Protein AF-C6XCK8-F1 (afdb_monomer_lite)

InterPro domains:
  IPR036328 C-type lysozyme inhibitor superfamily [SSF141488] (43-112)

pLDDT: mean 80.25, std 20.53, range [36.72, 98.62]

Foldseek 3Di:
DDDDDDDDDDDPDDPDDPPPPDDDPPDPPDDDPPPPPPDQPPQWFWKAFPPRAIWTWHQPPVNQWTWIGHPVDIDIFGDDPQWTHPPAKIWHDDPQDIKIPNHPVDIGPPIGRDDPDDD

Radius of gyration: 31.07 Å; chains: 1; bounding box: 94×63×39 Å

Secondary structure (DSSP, 8-state):
-------S--------------------S---------PPPTT-EEEE-GGG-EEEEEEEGGGTEEEEE-SS-EEEEEEETTEEE-SS-EEEEETTEEEEEEETTEEEEEEEPPPP---

Structure (mmCIF, N/CA/C/O backbone):
data_AF-C6XCK8-F1
#
_entry.id   AF-C6XCK8-F1
#
loop_
_atom_site.group_PDB
_atom_site.id
_atom_site.type_symbol
_atom_site.label_atom_id
_atom_site.label_alt_id
_atom_site.label_comp_id
_atom_site.label_asym_id
_atom_site.label_entity_id
_atom_site.label_seq_id
_atom_site.pdbx_PDB_ins_code
_atom_site.Cartn_x
_atom_site.Cartn_y
_atom_site.Cartn_z
_atom_site.occupancy
_atom_site.B_iso_or_equiv
_atom_site.auth_seq_id
_atom_site.auth_comp_id
_atom_site.auth_asym_id
_atom_site.auth_atom_id
_atom_site.pdbx_PDB_model_num
ATOM 1 N N . MET A 1 1 ? 80.994 -52.719 -26.017 1.00 36.72 1 MET A N 1
ATOM 2 C CA . MET A 1 1 ? 81.596 -52.684 -24.671 1.00 36.72 1 MET A CA 1
ATOM 3 C C . MET A 1 1 ? 81.328 -51.324 -24.068 1.00 36.72 1 MET A C 1
ATOM 5 O O . MET A 1 1 ? 81.532 -50.314 -24.723 1.00 36.72 1 MET A O 1
ATOM 9 N N . ASN A 1 2 ? 80.762 -51.398 -22.874 1.00 45.38 2 ASN A N 1
ATOM 10 C CA . ASN A 1 2 ? 80.322 -50.402 -21.908 1.00 45.38 2 ASN A CA 1
ATOM 11 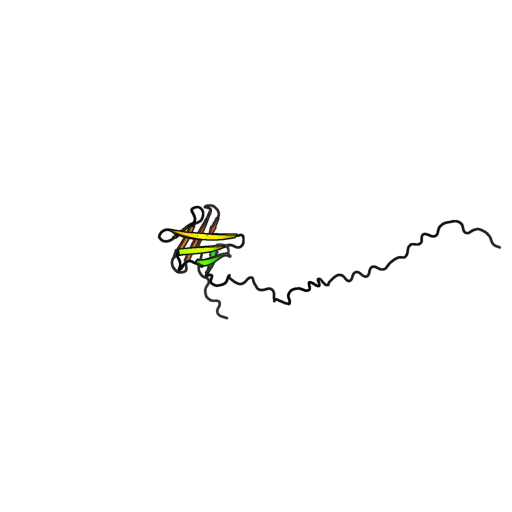C C . ASN A 1 2 ? 81.099 -49.077 -21.924 1.00 45.38 2 ASN A C 1
ATOM 13 O O . ASN A 1 2 ? 82.312 -49.090 -22.113 1.00 45.38 2 ASN A O 1
ATOM 17 N N . ASN A 1 3 ? 80.424 -47.970 -21.587 1.00 38.31 3 ASN A N 1
ATOM 18 C CA . ASN A 1 3 ? 80.662 -47.241 -20.330 1.00 38.31 3 ASN A CA 1
ATOM 19 C C . ASN A 1 3 ? 79.869 -45.922 -20.248 1.00 38.31 3 ASN A C 1
ATOM 21 O O . ASN A 1 3 ? 79.459 -45.377 -21.266 1.00 38.31 3 ASN A O 1
ATOM 25 N N . LEU A 1 4 ? 79.784 -45.422 -19.007 1.00 56.69 4 LEU A N 1
ATOM 26 C CA . LEU A 1 4 ? 79.319 -44.112 -18.521 1.00 56.69 4 LEU A CA 1
ATOM 27 C C . LEU A 1 4 ? 77.807 -43.937 -18.330 1.00 56.69 4 LEU A C 1
ATOM 29 O O . LEU A 1 4 ? 77.020 -44.217 -19.216 1.00 56.69 4 LEU A O 1
ATOM 33 N N . ASN A 1 5 ? 77.315 -43.308 -17.265 1.00 53.75 5 ASN A N 1
ATOM 34 C CA . ASN A 1 5 ? 77.766 -43.084 -15.887 1.00 53.75 5 ASN A CA 1
ATOM 35 C C . ASN A 1 5 ? 76.571 -42.364 -15.241 1.00 53.75 5 ASN A C 1
ATOM 37 O O . ASN A 1 5 ? 76.193 -41.285 -15.699 1.00 53.75 5 ASN A O 1
ATOM 41 N N . TYR A 1 6 ? 75.957 -42.959 -14.218 1.00 59.00 6 TYR A N 1
ATOM 42 C CA . TYR A 1 6 ? 74.818 -42.368 -13.518 1.00 59.00 6 TYR A CA 1
ATOM 43 C C . TYR A 1 6 ? 75.285 -41.185 -12.675 1.00 59.00 6 TYR A C 1
ATOM 45 O O . TYR A 1 6 ? 75.948 -41.341 -11.650 1.00 59.00 6 TYR A O 1
ATOM 53 N N . ARG A 1 7 ? 74.929 -39.985 -13.124 1.00 49.91 7 ARG A N 1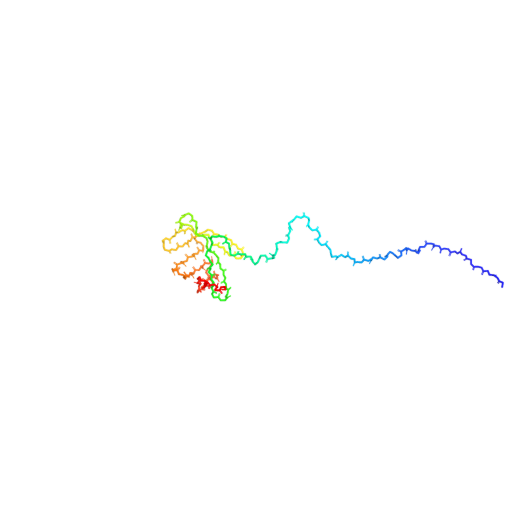
ATOM 54 C CA . ARG A 1 7 ? 75.104 -38.746 -12.382 1.00 49.91 7 ARG A CA 1
ATOM 55 C C . ARG A 1 7 ? 73.803 -37.948 -12.447 1.00 49.91 7 ARG A C 1
ATOM 57 O O . ARG A 1 7 ? 73.402 -37.506 -13.515 1.00 49.91 7 ARG A O 1
ATOM 64 N N . TRP A 1 8 ? 73.256 -37.731 -11.254 1.00 49.06 8 TRP A N 1
ATOM 65 C CA . TRP A 1 8 ? 72.343 -36.658 -10.856 1.00 49.06 8 TRP A CA 1
ATOM 66 C C . TRP A 1 8 ? 70.826 -36.882 -10.953 1.00 49.06 8 TRP A C 1
ATOM 68 O O . TRP A 1 8 ? 70.215 -36.879 -12.012 1.00 49.06 8 TRP A O 1
ATOM 78 N N . LEU A 1 9 ? 70.268 -36.900 -9.737 1.00 56.41 9 LEU A N 1
ATOM 79 C CA . LEU A 1 9 ? 69.037 -36.242 -9.295 1.00 56.41 9 LEU A CA 1
ATOM 80 C C . LEU A 1 9 ? 67.719 -36.940 -9.623 1.00 56.41 9 LEU A C 1
ATOM 82 O O . LEU A 1 9 ? 66.995 -36.627 -10.562 1.00 56.41 9 LEU A O 1
ATOM 86 N N . ALA A 1 10 ? 67.379 -37.823 -8.684 1.00 57.66 10 ALA A N 1
ATOM 87 C CA . ALA A 1 10 ? 66.018 -38.087 -8.259 1.00 57.66 10 ALA A CA 1
ATOM 88 C C . ALA A 1 10 ? 65.233 -36.776 -8.079 1.00 57.66 10 ALA A C 1
ATOM 90 O O . ALA A 1 10 ? 65.465 -36.028 -7.133 1.00 57.66 10 ALA A O 1
ATOM 91 N N . ALA A 1 11 ? 64.299 -36.522 -8.989 1.00 59.59 11 ALA A N 1
ATOM 92 C CA . ALA A 1 11 ? 63.186 -35.595 -8.802 1.00 59.59 11 ALA A CA 1
ATOM 93 C C . ALA A 1 11 ? 62.071 -35.921 -9.813 1.00 59.59 11 ALA A C 1
ATOM 95 O O . ALA A 1 11 ? 61.623 -35.073 -10.575 1.00 59.59 11 ALA A O 1
ATOM 96 N N . GLY A 1 12 ? 61.647 -37.185 -9.861 1.00 53.84 12 GLY A N 1
ATOM 97 C CA . GLY A 1 12 ? 60.464 -37.610 -10.613 1.00 53.84 12 GLY A CA 1
ATOM 98 C C . GLY A 1 12 ? 59.261 -37.649 -9.684 1.00 53.84 12 GLY A C 1
ATOM 99 O O . GLY A 1 12 ? 58.888 -38.718 -9.213 1.00 53.84 12 GLY A O 1
ATOM 100 N N . SER A 1 13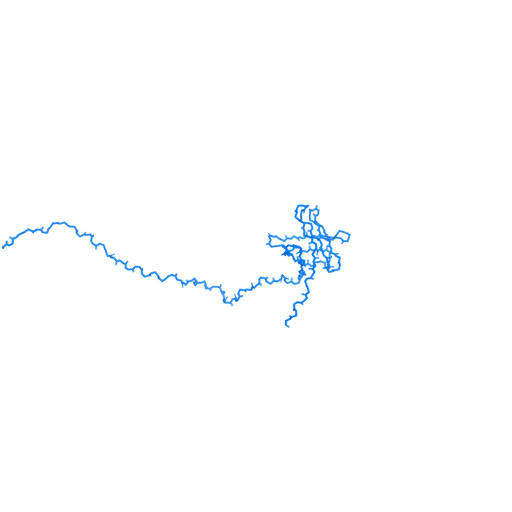 ? 58.734 -36.471 -9.349 1.00 57.12 13 SER A N 1
ATOM 101 C CA . SER A 1 13 ? 57.583 -36.307 -8.461 1.00 57.12 13 SER A CA 1
ATOM 102 C C . SER A 1 13 ? 56.361 -37.049 -9.011 1.00 57.12 13 SER A C 1
ATOM 104 O O . SER A 1 13 ? 56.028 -36.952 -10.191 1.00 57.12 13 SER A O 1
ATOM 106 N N . VAL A 1 14 ? 55.726 -37.809 -8.125 1.00 63.16 14 VAL A N 1
ATOM 107 C CA . VAL A 1 14 ? 54.543 -38.644 -8.335 1.00 63.16 14 VAL A CA 1
ATOM 108 C C . VAL A 1 14 ? 53.410 -37.827 -8.966 1.00 63.16 14 VAL A C 1
ATOM 110 O O . VAL A 1 14 ? 52.914 -36.874 -8.368 1.00 63.16 14 VAL A O 1
ATOM 113 N N . VAL A 1 15 ? 52.966 -38.225 -10.162 1.00 61.59 15 VAL A N 1
ATOM 114 C CA . VAL A 1 15 ? 51.727 -37.728 -10.778 1.00 61.59 15 VAL A CA 1
ATOM 115 C C . VAL A 1 15 ? 50.555 -38.318 -9.994 1.00 61.59 15 VAL A C 1
ATOM 117 O O . VAL A 1 15 ? 50.105 -39.431 -10.260 1.00 61.59 15 VAL A O 1
ATOM 120 N N . MET A 1 16 ? 50.084 -37.588 -8.981 1.00 59.62 16 MET A N 1
ATOM 121 C CA . MET A 1 16 ? 48.815 -37.889 -8.326 1.00 59.62 16 MET A CA 1
ATOM 122 C C . MET A 1 16 ? 47.675 -37.549 -9.285 1.00 59.62 16 MET A C 1
ATOM 124 O O . MET A 1 16 ? 47.459 -36.393 -9.647 1.00 59.62 16 MET A O 1
ATOM 128 N N . MET A 1 17 ? 46.946 -38.583 -9.691 1.00 56.66 17 MET A N 1
ATOM 129 C CA . MET A 1 17 ? 45.666 -38.474 -10.375 1.00 56.66 17 MET A CA 1
ATOM 130 C C . MET A 1 17 ? 44.667 -37.763 -9.451 1.00 56.66 17 MET A C 1
ATOM 132 O O . MET A 1 17 ? 44.196 -38.351 -8.481 1.00 56.66 17 MET A O 1
ATOM 136 N N . LEU A 1 18 ? 44.325 -36.506 -9.740 1.00 55.66 18 LEU A N 1
ATOM 137 C CA . LEU A 1 18 ? 43.149 -35.871 -9.146 1.00 55.66 18 LEU A CA 1
ATOM 138 C C . LEU A 1 18 ? 41.915 -36.267 -9.960 1.00 55.66 18 LEU A C 1
ATOM 140 O O . LEU A 1 18 ? 41.556 -35.624 -10.943 1.00 55.66 18 LEU A O 1
ATOM 144 N N . SER A 1 19 ? 41.255 -37.341 -9.532 1.00 55.38 19 SER A N 1
ATOM 145 C CA . SER A 1 19 ? 39.863 -37.613 -9.878 1.00 55.38 19 SER A CA 1
ATOM 146 C C . SER A 1 19 ? 38.983 -36.522 -9.262 1.00 55.38 19 SER A C 1
ATOM 148 O O . SER A 1 19 ? 38.682 -36.544 -8.068 1.00 55.38 19 SER A O 1
ATOM 150 N N . ALA A 1 20 ? 38.593 -35.541 -10.072 1.00 52.09 20 ALA A N 1
ATOM 151 C CA . ALA A 1 20 ? 37.626 -34.518 -9.705 1.00 52.09 20 ALA A CA 1
ATOM 152 C C . ALA A 1 20 ? 36.206 -35.114 -9.666 1.00 52.09 20 ALA A C 1
ATOM 154 O O . ALA A 1 20 ? 35.449 -35.011 -10.624 1.00 52.09 20 ALA A O 1
ATOM 155 N N . CYS A 1 21 ? 35.834 -35.718 -8.537 1.00 63.22 21 CYS A N 1
ATOM 156 C CA . CYS A 1 21 ? 34.436 -35.908 -8.151 1.00 63.22 21 CYS A CA 1
ATOM 157 C C . CYS A 1 21 ? 34.107 -34.886 -7.061 1.00 63.22 21 CYS A C 1
ATOM 159 O O . CYS A 1 21 ? 34.192 -35.186 -5.874 1.00 63.22 21 CYS A O 1
ATOM 161 N N . SER A 1 22 ? 33.753 -33.663 -7.457 1.00 50.84 22 SER A N 1
ATOM 162 C CA . SER A 1 22 ? 33.151 -32.690 -6.542 1.00 50.84 22 SER A CA 1
ATOM 163 C C . SER A 1 22 ? 31.782 -32.285 -7.070 1.00 50.84 22 SER A C 1
ATOM 165 O O . SER A 1 22 ? 31.624 -31.352 -7.854 1.00 50.84 22 SER A O 1
ATOM 167 N N . SER A 1 23 ? 30.775 -33.046 -6.663 1.00 64.75 23 SER A N 1
ATOM 168 C CA . SER A 1 23 ? 29.395 -32.578 -6.583 1.00 64.75 23 SER A CA 1
ATOM 169 C C . SER A 1 23 ? 28.678 -33.386 -5.522 1.00 64.75 23 SER A C 1
ATOM 171 O O . SER A 1 23 ? 27.916 -34.292 -5.821 1.00 64.75 23 SER A O 1
ATOM 173 N N . VAL A 1 24 ? 28.947 -33.040 -4.265 1.00 56.22 24 VAL A N 1
ATOM 174 C CA . VAL A 1 24 ? 27.999 -33.246 -3.170 1.00 56.22 24 VAL A CA 1
ATOM 175 C C . VAL A 1 24 ? 28.128 -32.075 -2.200 1.00 56.22 24 VAL A C 1
ATOM 177 O O . VAL A 1 24 ? 29.021 -32.016 -1.359 1.00 56.22 24 VAL A O 1
ATOM 180 N N . LYS A 1 25 ? 27.222 -31.103 -2.329 1.00 57.69 25 LYS A N 1
ATOM 181 C CA . LYS A 1 25 ? 26.966 -30.107 -1.285 1.00 57.69 25 LYS A CA 1
ATOM 182 C C . LYS A 1 25 ? 26.151 -30.809 -0.195 1.00 57.69 25 LYS A C 1
ATOM 184 O O . LYS A 1 25 ? 24.938 -30.669 -0.134 1.00 57.69 25 LYS A O 1
ATOM 189 N N . VAL A 1 26 ? 26.821 -31.621 0.620 1.00 56.44 26 VAL A N 1
ATOM 190 C CA . VAL A 1 26 ? 26.235 -32.229 1.821 1.00 56.44 26 VAL A CA 1
ATOM 191 C C . VAL A 1 26 ? 26.140 -31.162 2.905 1.00 56.44 26 VAL A C 1
ATOM 193 O O . VAL A 1 26 ? 27.067 -30.929 3.675 1.00 56.44 26 VAL A O 1
ATOM 196 N N . TRP A 1 27 ? 25.014 -30.456 2.903 1.00 54.00 27 TRP A N 1
ATOM 197 C CA . TRP A 1 27 ? 24.576 -29.605 3.999 1.00 54.00 27 TRP A CA 1
ATOM 198 C C . TRP A 1 27 ? 23.720 -30.460 4.947 1.00 54.00 27 TRP A C 1
ATOM 200 O O . TRP A 1 27 ? 22.655 -30.910 4.533 1.00 54.00 27 TRP A O 1
ATOM 210 N N . PRO A 1 28 ? 24.147 -30.736 6.193 1.00 58.41 28 PRO A N 1
ATOM 211 C CA . PRO A 1 28 ? 23.462 -31.691 7.064 1.00 58.41 28 PRO A CA 1
ATOM 212 C C . PRO A 1 28 ? 22.353 -31.052 7.923 1.00 58.41 28 PRO A C 1
ATOM 214 O O . PRO A 1 28 ? 22.019 -31.581 8.979 1.00 58.41 28 PRO A O 1
ATOM 217 N N . PHE A 1 29 ? 21.769 -29.927 7.491 1.00 65.38 29 PHE A N 1
ATOM 218 C CA . PHE A 1 29 ? 20.650 -29.275 8.183 1.00 65.38 29 PHE A CA 1
ATOM 219 C C . PHE A 1 29 ? 19.552 -28.849 7.199 1.00 65.38 29 PHE A C 1
ATOM 221 O O . PHE A 1 29 ? 19.635 -27.778 6.604 1.00 65.38 29 PHE A O 1
ATOM 228 N N . GLY A 1 30 ? 18.504 -29.664 7.077 1.00 47.16 30 GLY A N 1
ATOM 229 C CA . GLY A 1 30 ? 17.247 -29.294 6.414 1.00 47.16 30 GLY A CA 1
ATOM 230 C C . GLY A 1 30 ? 17.033 -30.027 5.095 1.00 47.16 30 GLY A C 1
ATOM 231 O O . GLY A 1 30 ? 17.795 -29.846 4.153 1.00 47.16 30 GLY A O 1
ATOM 232 N N . GLY A 1 31 ? 16.024 -30.899 5.082 1.00 46.12 31 GLY A N 1
ATOM 233 C CA . GLY A 1 31 ? 15.672 -31.759 3.959 1.00 46.12 31 GLY A CA 1
ATOM 234 C C . GLY A 1 31 ? 15.093 -31.021 2.756 1.00 46.12 31 GLY A C 1
ATOM 235 O O . GLY A 1 31 ? 14.965 -29.799 2.747 1.00 46.12 31 GLY A O 1
ATOM 236 N N . ASP A 1 32 ? 14.750 -31.826 1.752 1.00 51.53 32 ASP A N 1
ATOM 237 C CA . ASP A 1 32 ? 14.043 -31.462 0.529 1.00 51.53 32 ASP A CA 1
ATOM 238 C C . ASP A 1 32 ? 12.742 -30.701 0.813 1.00 51.53 32 ASP A C 1
ATOM 240 O O . ASP A 1 32 ? 11.637 -31.242 0.766 1.00 51.53 32 ASP A O 1
ATOM 244 N N . GLU A 1 33 ? 12.851 -29.403 1.051 1.00 45.88 33 GLU A N 1
ATOM 245 C CA . GLU A 1 33 ? 11.779 -28.497 0.706 1.00 45.88 33 GLU A CA 1
ATOM 246 C C . GLU A 1 33 ? 11.937 -28.225 -0.783 1.00 45.88 33 GLU A C 1
ATOM 248 O O . GLU A 1 33 ? 12.751 -27.405 -1.211 1.00 45.88 33 GLU A O 1
ATOM 253 N N . VAL A 1 34 ? 11.173 -28.987 -1.579 1.00 46.38 34 VAL A N 1
ATOM 254 C CA . VAL A 1 34 ? 10.577 -28.515 -2.836 1.00 46.38 34 VAL A CA 1
ATOM 255 C C . VAL A 1 34 ? 10.626 -27.001 -2.842 1.00 46.38 34 VAL A C 1
ATOM 257 O O . VAL A 1 34 ? 9.951 -26.407 -2.005 1.00 46.38 34 VAL A O 1
ATOM 260 N N . ALA A 1 35 ? 11.461 -26.418 -3.711 1.00 42.44 35 ALA A N 1
ATOM 261 C CA . ALA A 1 35 ? 11.632 -24.978 -3.825 1.00 42.44 35 ALA A CA 1
ATOM 262 C C . ALA A 1 35 ? 10.249 -24.338 -3.761 1.00 42.44 35 ALA A C 1
ATOM 264 O O . ALA A 1 35 ? 9.470 -24.405 -4.717 1.00 42.44 35 ALA A O 1
ATOM 265 N N . SER A 1 36 ? 9.905 -23.825 -2.582 1.00 42.53 36 SER A N 1
ATOM 266 C CA . SER A 1 36 ? 8.623 -23.210 -2.367 1.00 42.53 36 SER A CA 1
ATOM 267 C C . SER A 1 36 ? 8.692 -21.996 -3.267 1.00 42.53 36 SER A C 1
ATOM 269 O O . SER A 1 36 ? 9.544 -21.124 -3.095 1.00 42.53 36 SER A O 1
ATOM 271 N N . VAL A 1 37 ? 7.853 -21.972 -4.307 1.00 52.03 37 VAL A N 1
ATOM 272 C CA . VAL A 1 37 ? 7.481 -20.708 -4.944 1.00 52.03 37 VAL A CA 1
ATOM 273 C C . VAL A 1 37 ? 7.235 -19.781 -3.764 1.00 52.03 37 VAL A C 1
ATOM 275 O O . VAL A 1 37 ? 6.364 -20.154 -2.976 1.00 52.03 37 VAL A O 1
ATOM 278 N N . PRO A 1 38 ? 8.030 -18.712 -3.547 1.00 52.53 38 PRO A N 1
ATOM 279 C CA . PRO A 1 38 ? 7.983 -17.969 -2.298 1.00 52.53 38 PRO A CA 1
ATOM 280 C C . PRO A 1 38 ? 6.535 -17.550 -2.100 1.00 52.53 38 PRO A C 1
ATOM 282 O O . PRO A 1 38 ? 5.993 -16.753 -2.872 1.00 52.53 38 PRO A O 1
ATOM 285 N N . GLY A 1 39 ? 5.877 -18.253 -1.177 1.00 65.00 39 GLY A N 1
ATOM 286 C CA . GLY A 1 39 ? 4.435 -18.213 -1.045 1.00 65.00 39 GLY A CA 1
ATOM 287 C C . GLY A 1 39 ? 4.054 -16.797 -0.670 1.00 65.00 39 GLY A C 1
ATOM 288 O O . GLY A 1 39 ? 4.826 -16.105 -0.003 1.00 65.00 39 GLY A O 1
ATOM 289 N N . ALA A 1 40 ? 2.881 -16.345 -1.111 1.00 73.62 40 ALA A N 1
ATOM 290 C CA . ALA A 1 40 ? 2.339 -15.090 -0.612 1.00 73.62 40 ALA A CA 1
ATOM 291 C C . ALA A 1 40 ? 2.455 -15.081 0.927 1.00 73.62 40 ALA A C 1
ATOM 293 O O . ALA A 1 40 ? 2.114 -16.092 1.554 1.00 73.62 40 ALA A O 1
ATOM 294 N N . PRO A 1 41 ? 2.959 -13.996 1.543 1.00 83.56 41 PRO A N 1
ATOM 295 C CA . PRO A 1 41 ? 3.107 -13.929 2.988 1.00 83.56 41 PRO A CA 1
ATOM 296 C C . PRO A 1 41 ? 1.797 -14.305 3.684 1.00 83.56 41 PRO A C 1
ATOM 298 O O . PRO A 1 41 ? 0.716 -13.898 3.251 1.00 83.56 41 PRO A O 1
ATOM 301 N N . ALA A 1 42 ? 1.875 -15.067 4.776 1.00 85.88 42 ALA A N 1
ATOM 302 C CA . ALA A 1 42 ? 0.678 -15.491 5.498 1.00 85.88 42 ALA A CA 1
ATOM 303 C C . ALA A 1 42 ? -0.182 -14.281 5.913 1.00 85.88 42 ALA A C 1
ATOM 305 O O . ALA A 1 42 ? 0.353 -13.231 6.294 1.00 85.88 42 ALA A O 1
ATOM 306 N N . ASN A 1 43 ? -1.508 -14.441 5.851 1.00 88.38 43 ASN A N 1
ATOM 307 C CA . ASN A 1 43 ? -2.499 -13.414 6.200 1.00 88.38 43 ASN A CA 1
ATOM 308 C C . ASN A 1 43 ? -2.304 -12.083 5.454 1.00 88.38 43 ASN A C 1
ATOM 310 O O . ASN A 1 43 ? -2.489 -11.013 6.032 1.00 88.38 43 ASN A O 1
ATOM 314 N N . SER A 1 44 ? -1.883 -12.138 4.189 1.00 93.25 44 SER A N 1
ATOM 315 C CA . SER A 1 44 ? -1.719 -10.952 3.352 1.00 93.25 44 SER A CA 1
ATOM 316 C C . SER A 1 44 ? -2.609 -10.998 2.114 1.00 93.25 44 SER A C 1
ATOM 318 O O . SER A 1 44 ? -2.911 -12.065 1.578 1.00 93.25 44 SER A O 1
ATOM 320 N N . THR A 1 45 ? -3.013 -9.819 1.656 1.00 95.00 45 THR A N 1
ATOM 321 C CA . THR A 1 45 ? -3.697 -9.620 0.381 1.00 95.00 45 THR A CA 1
ATOM 322 C C . THR A 1 45 ? -2.662 -9.277 -0.678 1.00 95.00 45 THR A C 1
ATOM 324 O O . THR A 1 45 ? -1.889 -8.334 -0.504 1.00 95.00 45 THR A O 1
ATOM 327 N N . ALA A 1 46 ? -2.649 -10.031 -1.774 1.00 94.94 46 ALA A N 1
ATOM 328 C CA . ALA A 1 46 ? -1.797 -9.751 -2.921 1.00 94.94 46 ALA A CA 1
ATOM 329 C C . ALA A 1 46 ? -2.440 -8.695 -3.825 1.00 94.94 46 ALA A C 1
ATOM 331 O O . ALA A 1 46 ? -3.615 -8.812 -4.170 1.00 94.94 46 ALA A O 1
ATOM 332 N N . TYR A 1 47 ? -1.647 -7.721 -4.257 1.00 96.38 47 TYR A N 1
ATOM 333 C CA . TYR A 1 47 ? -2.019 -6.754 -5.282 1.00 96.38 47 TYR A CA 1
ATOM 334 C C . TYR A 1 47 ? -1.087 -6.900 -6.479 1.00 96.38 47 TYR A C 1
ATOM 336 O O . TYR A 1 47 ? 0.137 -6.895 -6.326 1.00 96.38 47 TYR A O 1
ATOM 344 N N . VAL A 1 48 ? -1.671 -7.027 -7.669 1.00 95.88 48 VAL A N 1
ATOM 345 C CA . VAL A 1 48 ? -0.951 -7.051 -8.945 1.00 95.88 48 VAL A CA 1
ATOM 346 C C . VAL A 1 48 ? -1.249 -5.757 -9.682 1.00 95.88 48 VAL A C 1
ATOM 348 O O . VAL A 1 48 ? -2.407 -5.407 -9.891 1.00 95.88 48 VAL A O 1
ATOM 351 N N . CYS A 1 49 ? -0.190 -5.049 -10.039 1.00 96.00 49 CYS A N 1
ATOM 352 C CA . CYS A 1 49 ? -0.201 -3.728 -10.644 1.00 96.00 49 CYS A CA 1
ATOM 353 C C . CYS A 1 49 ? 0.271 -3.779 -12.096 1.00 96.00 49 CYS A C 1
ATOM 355 O O . CYS A 1 49 ? 0.761 -4.797 -12.598 1.00 96.00 49 CYS A O 1
ATOM 357 N N . GLU A 1 50 ? 0.225 -2.624 -12.752 1.00 95.12 50 GLU A N 1
ATOM 358 C CA . GLU A 1 50 ? 0.810 -2.437 -14.073 1.00 95.12 50 GLU A CA 1
ATOM 359 C C . GLU A 1 50 ? 2.279 -2.881 -14.140 1.00 95.12 50 GLU A C 1
ATOM 361 O O . GLU A 1 50 ? 3.044 -2.809 -13.169 1.00 95.12 50 GLU A O 1
ATOM 366 N N . LYS A 1 51 ? 2.709 -3.292 -15.338 1.00 93.38 51 LYS A N 1
ATOM 367 C CA . LYS A 1 51 ? 4.057 -3.828 -15.599 1.00 93.38 51 LYS A CA 1
ATOM 368 C C . LYS A 1 51 ? 4.382 -5.069 -14.749 1.00 93.38 51 LYS A C 1
ATOM 370 O O . LYS A 1 51 ? 5.547 -5.305 -14.445 1.00 93.38 51 LYS A O 1
ATOM 375 N N . ASN A 1 52 ? 3.361 -5.837 -14.353 1.00 89.62 52 ASN A N 1
ATOM 376 C CA . ASN A 1 52 ? 3.476 -7.036 -13.514 1.00 89.62 52 ASN A CA 1
ATOM 377 C C . ASN A 1 52 ? 4.177 -6.793 -12.165 1.00 89.62 52 ASN A C 1
ATOM 379 O O . ASN A 1 52 ? 4.753 -7.715 -11.583 1.00 89.62 52 ASN A O 1
ATOM 383 N N . ARG A 1 53 ? 4.143 -5.555 -11.652 1.00 94.25 53 ARG A N 1
ATOM 384 C CA . ARG A 1 53 ? 4.621 -5.278 -10.293 1.00 94.25 53 ARG A CA 1
ATOM 385 C C . ARG A 1 53 ? 3.630 -5.859 -9.291 1.00 94.25 53 ARG A C 1
ATOM 387 O O . ARG A 1 53 ? 2.429 -5.857 -9.537 1.00 94.25 53 ARG A O 1
ATOM 394 N N . LYS A 1 54 ? 4.127 -6.346 -8.159 1.00 94.81 54 LYS A N 1
ATOM 395 C CA . LYS A 1 54 ? 3.291 -6.924 -7.106 1.00 94.81 54 LYS A CA 1
ATOM 396 C C . LYS A 1 54 ? 3.763 -6.485 -5.734 1.00 94.81 54 LYS A C 1
ATOM 398 O O . LYS A 1 54 ? 4.961 -6.315 -5.520 1.00 94.81 54 LYS A O 1
ATOM 403 N N . PHE A 1 55 ? 2.819 -6.358 -4.820 1.00 96.56 55 PHE A N 1
ATOM 404 C CA . PHE A 1 55 ? 3.088 -6.180 -3.402 1.00 96.56 55 PHE A CA 1
ATOM 405 C C . PHE A 1 55 ? 2.025 -6.901 -2.587 1.00 96.56 55 PHE A C 1
ATOM 407 O O . PHE A 1 55 ? 0.973 -7.281 -3.108 1.00 96.56 55 PHE A O 1
ATOM 414 N N . TYR A 1 56 ? 2.306 -7.086 -1.304 1.00 97.25 56 TYR A N 1
ATOM 415 C CA . TYR A 1 56 ? 1.349 -7.662 -0.374 1.00 97.25 56 TYR A CA 1
ATOM 416 C C . TYR A 1 56 ? 1.040 -6.677 0.741 1.00 97.25 56 TYR A C 1
ATOM 418 O O . TYR A 1 56 ? 1.892 -5.882 1.140 1.00 97.25 56 TYR A O 1
ATOM 426 N N . VAL A 1 57 ? -0.187 -6.737 1.245 1.00 97.38 57 VAL A N 1
ATOM 427 C CA . VAL A 1 57 ? -0.622 -5.946 2.395 1.00 97.38 57 VAL A CA 1
ATOM 428 C C . VAL A 1 57 ? -1.134 -6.885 3.464 1.00 97.38 57 VAL A C 1
ATOM 430 O O . VAL A 1 57 ? -2.056 -7.661 3.222 1.00 97.38 57 VAL A O 1
ATOM 433 N N . ARG A 1 58 ? -0.564 -6.789 4.661 1.00 96.94 58 ARG A N 1
ATOM 434 C CA . ARG A 1 58 ? -1.107 -7.415 5.864 1.00 96.94 58 ARG A CA 1
ATOM 435 C C . ARG A 1 58 ? -1.740 -6.330 6.725 1.00 96.94 58 ARG A C 1
ATOM 437 O O . ARG A 1 58 ? -1.058 -5.403 7.155 1.00 96.94 58 ARG A O 1
ATOM 444 N N . MET A 1 59 ? -3.040 -6.447 6.978 1.00 96.69 59 MET A N 1
ATOM 445 C CA . MET A 1 59 ? -3.725 -5.564 7.922 1.00 96.69 59 MET A CA 1
ATOM 446 C C . MET A 1 59 ? -3.405 -6.006 9.352 1.00 96.69 59 MET A C 1
ATOM 448 O O . MET A 1 59 ? -3.590 -7.171 9.700 1.00 96.69 59 MET A O 1
ATOM 452 N N . LEU A 1 60 ? -2.918 -5.074 10.162 1.00 95.81 60 LEU A N 1
ATOM 453 C CA . LEU A 1 60 ? -2.576 -5.246 11.572 1.00 95.81 60 LEU A CA 1
ATOM 454 C C . LEU A 1 60 ? -3.446 -4.324 12.433 1.00 95.81 60 LEU A C 1
ATOM 456 O O . LEU A 1 60 ? -4.161 -3.465 11.911 1.00 95.81 60 LEU A O 1
ATOM 460 N N . ASP A 1 61 ? -3.395 -4.513 13.752 1.00 96.06 61 ASP A N 1
ATOM 461 C CA . ASP A 1 61 ? -4.052 -3.640 14.734 1.00 96.06 61 ASP A CA 1
ATOM 462 C C . ASP A 1 61 ? -5.541 -3.410 14.428 1.00 96.06 61 ASP A C 1
ATOM 464 O O . ASP A 1 61 ? -6.036 -2.284 14.426 1.00 96.06 61 ASP A O 1
ATOM 468 N N . ASN A 1 62 ? -6.256 -4.487 14.083 1.00 94.69 62 ASN A N 1
ATOM 469 C CA . ASN A 1 62 ? -7.664 -4.449 13.666 1.00 94.69 62 ASN A CA 1
ATOM 470 C C . ASN A 1 62 ? -7.938 -3.484 12.490 1.00 94.69 62 ASN A C 1
ATOM 472 O O . ASN A 1 62 ? -9.000 -2.869 12.403 1.00 94.69 62 ASN A O 1
ATOM 476 N N . GLY A 1 63 ? -6.973 -3.347 11.575 1.00 94.81 63 GLY A N 1
ATOM 477 C CA . GLY A 1 63 ? -7.059 -2.479 10.399 1.00 94.81 63 GLY A CA 1
ATOM 478 C C . GLY A 1 63 ? -6.619 -1.033 10.641 1.00 94.81 63 GLY A C 1
ATOM 479 O O . GLY A 1 63 ? -6.867 -0.183 9.783 1.00 94.81 63 GLY A O 1
ATOM 480 N N . ALA A 1 64 ? -5.987 -0.730 11.781 1.00 97.25 64 ALA A N 1
ATOM 481 C CA . ALA A 1 64 ? -5.374 0.576 12.033 1.00 97.25 64 ALA A CA 1
ATOM 482 C C . ALA A 1 64 ? -3.994 0.726 11.366 1.00 97.25 64 ALA A C 1
ATOM 484 O O . ALA A 1 64 ? -3.578 1.850 11.080 1.00 97.25 64 ALA A O 1
ATOM 485 N N . THR A 1 65 ? -3.329 -0.389 11.054 1.00 98.06 65 THR A N 1
ATOM 486 C CA . THR A 1 65 ? -1.999 -0.402 10.436 1.00 98.06 65 THR A CA 1
ATOM 487 C C . THR A 1 65 ? -2.000 -1.298 9.201 1.00 98.06 65 THR A C 1
ATOM 489 O O . THR A 1 65 ? -2.414 -2.455 9.261 1.00 98.06 65 THR A O 1
ATOM 492 N N . ALA A 1 66 ? -1.503 -0.787 8.077 1.00 98.12 66 ALA A N 1
ATOM 493 C CA . ALA A 1 66 ? -1.231 -1.573 6.881 1.00 98.12 66 ALA A CA 1
ATOM 494 C C . AL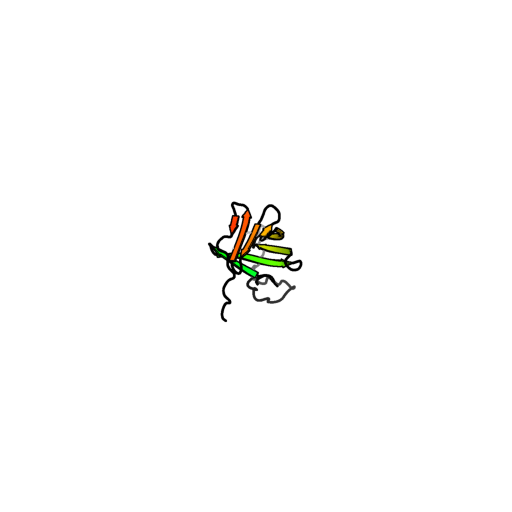A A 1 66 ? 0.271 -1.867 6.808 1.00 98.12 66 ALA A C 1
ATOM 496 O O . ALA A 1 66 ? 1.083 -0.958 6.641 1.00 98.12 66 ALA A O 1
ATOM 497 N N . TRP A 1 67 ? 0.645 -3.137 6.935 1.00 98.31 67 TRP A N 1
ATOM 498 C CA . TRP A 1 67 ? 2.017 -3.591 6.740 1.00 98.31 67 TRP A CA 1
ATOM 499 C C . TRP A 1 67 ? 2.227 -3.943 5.268 1.00 98.31 67 TRP A C 1
ATOM 501 O O . TRP A 1 67 ? 1.658 -4.917 4.766 1.00 98.31 67 TRP A O 1
ATOM 511 N N . VAL A 1 68 ? 2.997 -3.115 4.567 1.00 98.12 68 VAL A N 1
ATOM 512 C CA . VAL A 1 68 ? 3.291 -3.264 3.141 1.00 98.12 68 VAL A CA 1
ATOM 513 C C . VAL A 1 68 ? 4.548 -4.103 2.973 1.00 98.12 68 VAL A C 1
ATOM 515 O O . VAL A 1 68 ? 5.571 -3.825 3.593 1.00 98.12 68 VAL A O 1
ATOM 518 N N . ILE A 1 69 ? 4.467 -5.109 2.107 1.00 97.25 69 ILE A N 1
ATOM 519 C CA . ILE A 1 69 ? 5.540 -6.061 1.825 1.00 97.25 69 ILE A CA 1
ATOM 520 C C . ILE A 1 69 ? 5.901 -5.942 0.343 1.00 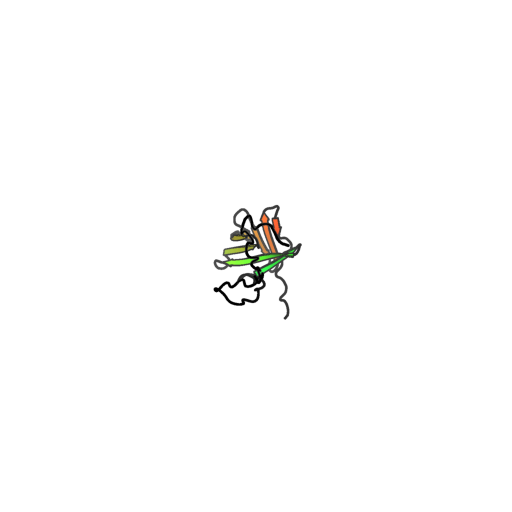97.25 69 ILE A C 1
ATOM 522 O O . ILE A 1 69 ? 5.146 -6.389 -0.531 1.00 97.25 69 ILE A O 1
ATOM 526 N N . LEU A 1 70 ? 7.046 -5.318 0.068 1.00 95.38 70 LEU A N 1
ATOM 527 C CA . LEU A 1 70 ? 7.678 -5.259 -1.250 1.00 95.38 70 LEU A CA 1
ATOM 528 C C . LEU A 1 70 ? 8.815 -6.289 -1.328 1.00 95.38 70 LEU A C 1
ATOM 530 O O . LEU A 1 70 ? 9.331 -6.702 -0.289 1.00 95.38 70 LEU A O 1
ATOM 534 N N . PRO A 1 71 ? 9.249 -6.693 -2.536 1.00 90.25 71 PRO A N 1
ATOM 535 C CA . PRO A 1 71 ? 10.389 -7.597 -2.694 1.00 90.25 71 PRO A CA 1
ATOM 536 C C . PRO A 1 71 ? 11.673 -7.108 -2.009 1.00 90.25 71 PRO A C 1
ATOM 538 O O . PRO A 1 71 ? 12.450 -7.916 -1.512 1.00 90.25 71 PRO A O 1
ATOM 541 N N . GLU A 1 72 ? 11.905 -5.795 -2.002 1.00 90.69 72 GLU A N 1
ATOM 542 C CA . GLU A 1 72 ? 13.128 -5.181 -1.486 1.00 90.69 72 GLU A CA 1
ATOM 543 C C . GLU A 1 72 ? 13.045 -4.736 -0.021 1.00 90.69 72 GLU A C 1
ATOM 545 O O . GLU A 1 72 ? 14.085 -4.554 0.611 1.00 90.69 72 GLU A O 1
ATOM 550 N N . ARG A 1 73 ? 11.836 -4.510 0.515 1.00 94.25 73 ARG A N 1
ATOM 551 C CA . ARG A 1 73 ? 11.633 -4.054 1.899 1.00 94.25 73 ARG A CA 1
ATOM 552 C C . ARG A 1 73 ? 10.187 -4.177 2.363 1.00 94.25 73 ARG A C 1
ATOM 554 O O . ARG A 1 73 ? 9.257 -4.189 1.561 1.00 94.25 73 ARG A O 1
ATOM 561 N N . GLU A 1 74 ? 10.001 -4.108 3.673 1.00 96.69 74 GLU A N 1
ATOM 562 C CA . GLU A 1 74 ? 8.688 -4.035 4.312 1.00 96.69 74 GLU A CA 1
ATOM 563 C C . GLU A 1 74 ? 8.581 -2.781 5.182 1.00 96.69 74 GLU A C 1
ATOM 565 O O . GLU A 1 74 ? 9.589 -2.291 5.695 1.00 96.69 74 GLU A O 1
ATOM 570 N N . PHE A 1 75 ? 7.377 -2.232 5.334 1.00 97.94 75 PHE A N 1
ATOM 571 C CA . PHE A 1 75 ? 7.147 -1.061 6.181 1.00 97.94 75 PHE A CA 1
ATOM 572 C C . PHE A 1 75 ? 5.688 -0.936 6.627 1.00 97.94 75 PHE A C 1
ATOM 574 O O . PHE A 1 75 ? 4.758 -1.323 5.919 1.00 97.94 75 PHE A O 1
ATOM 581 N N . ALA A 1 76 ? 5.492 -0.342 7.805 1.00 98.06 76 ALA A N 1
ATOM 582 C CA . ALA A 1 76 ? 4.176 -0.009 8.333 1.00 98.06 76 ALA A CA 1
ATOM 583 C C . ALA A 1 76 ? 3.678 1.339 7.806 1.00 98.06 76 ALA A C 1
ATOM 585 O O . ALA A 1 76 ? 4.435 2.309 7.718 1.00 98.06 76 ALA A O 1
ATOM 586 N N . LEU A 1 77 ? 2.377 1.403 7.545 1.00 98.62 77 LEU A N 1
ATOM 587 C CA . LEU A 1 77 ? 1.629 2.621 7.280 1.00 98.62 77 LEU A CA 1
ATOM 588 C C . LEU A 1 77 ? 0.471 2.715 8.276 1.00 98.62 77 LEU A C 1
ATOM 590 O O . LEU A 1 77 ? -0.347 1.798 8.368 1.00 98.62 77 LEU A O 1
ATOM 594 N N . ALA A 1 78 ? 0.387 3.823 9.006 1.00 98.44 78 ALA A N 1
ATOM 595 C CA . ALA A 1 78 ? -0.709 4.073 9.932 1.00 98.44 78 ALA A CA 1
ATOM 596 C C . ALA A 1 78 ? -1.919 4.624 9.175 1.00 98.44 78 ALA A C 1
ATOM 598 O O . ALA A 1 78 ? -1.774 5.378 8.210 1.00 98.44 78 ALA A O 1
ATOM 599 N N . LYS A 1 79 ? -3.127 4.269 9.608 1.00 98.06 79 LYS A N 1
ATOM 600 C CA . LYS A 1 79 ? -4.356 4.801 9.019 1.00 98.06 79 LYS A CA 1
ATOM 601 C C . LYS A 1 79 ? -4.408 6.326 9.167 1.00 98.06 79 LYS A C 1
ATOM 603 O O . LYS A 1 79 ? -4.287 6.861 10.264 1.00 98.06 79 LYS A O 1
ATOM 608 N N . SER A 1 80 ? -4.625 7.014 8.052 1.00 96.81 80 SER A N 1
ATOM 6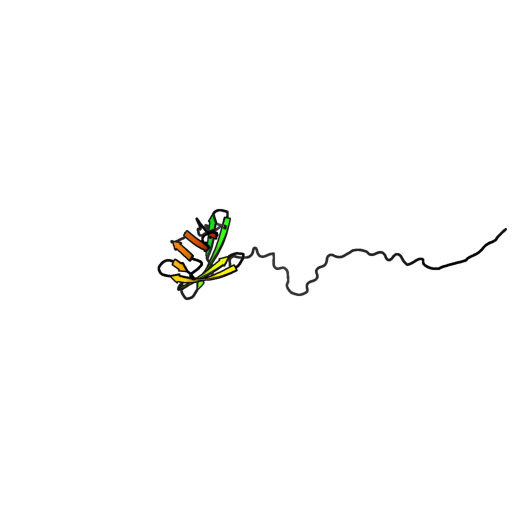09 C CA . SER A 1 80 ? -4.745 8.466 7.940 1.00 96.81 80 SER A CA 1
ATOM 610 C C . SER A 1 80 ? -5.968 8.792 7.080 1.00 96.81 80 SER A C 1
ATOM 612 O O . SER A 1 80 ? -5.933 8.754 5.844 1.00 96.81 80 SER A O 1
ATOM 614 N N . GLY A 1 81 ? -7.101 9.018 7.753 1.00 94.75 81 GLY A N 1
ATOM 615 C CA . GLY A 1 81 ? -8.405 9.191 7.112 1.00 94.75 81 GLY A CA 1
ATOM 616 C C . GLY A 1 81 ? -8.838 7.941 6.340 1.00 94.75 81 GLY A C 1
ATOM 617 O O . GLY A 1 81 ? -9.063 6.879 6.923 1.00 94.75 81 GLY A O 1
ATOM 618 N N . THR A 1 82 ? -8.960 8.079 5.020 1.00 94.69 82 THR A N 1
ATOM 619 C CA . THR A 1 82 ? -9.334 7.004 4.080 1.00 94.69 82 THR A CA 1
ATOM 620 C C . THR A 1 82 ? -8.129 6.273 3.477 1.00 94.69 82 THR A C 1
ATOM 622 O O . THR A 1 82 ? -8.301 5.370 2.661 1.00 94.69 82 THR A O 1
ATOM 625 N N . SER A 1 83 ? -6.911 6.651 3.865 1.00 97.44 83 SER A N 1
ATOM 626 C CA . SER A 1 83 ? -5.652 6.093 3.362 1.00 97.44 83 SER A CA 1
ATOM 627 C C . SER A 1 83 ? -4.779 5.577 4.506 1.00 97.44 83 SER A C 1
ATOM 629 O O . SER A 1 83 ? -5.144 5.692 5.676 1.00 97.44 83 SER A O 1
ATOM 631 N N . PHE A 1 84 ? -3.618 5.017 4.180 1.00 98.50 84 PHE A N 1
ATOM 632 C CA . PHE A 1 84 ? -2.578 4.667 5.142 1.00 98.50 84 PHE A CA 1
ATOM 633 C C . PHE A 1 84 ? -1.287 5.387 4.766 1.00 98.50 84 PHE A C 1
ATOM 635 O O . PHE A 1 84 ? -0.923 5.406 3.592 1.00 98.50 84 PHE A O 1
ATOM 642 N N . SER A 1 85 ? -0.582 5.967 5.734 1.00 98.12 85 SER A N 1
ATOM 643 C CA . SER A 1 85 ? 0.652 6.710 5.485 1.00 98.12 85 SER A CA 1
ATOM 644 C C . SER A 1 85 ? 1.633 6.623 6.655 1.00 98.12 85 SER A C 1
ATOM 646 O O . SER A 1 85 ? 1.250 6.386 7.799 1.00 98.12 85 SER A O 1
ATOM 648 N N . ASN A 1 86 ? 2.912 6.837 6.360 1.00 97.56 86 ASN A N 1
ATOM 649 C CA . ASN A 1 86 ? 3.969 7.093 7.342 1.00 97.56 86 ASN A CA 1
ATOM 650 C C . ASN A 1 86 ? 4.665 8.450 7.103 1.00 97.56 86 ASN A C 1
ATOM 652 O O . ASN A 1 86 ? 5.775 8.670 7.579 1.00 97.56 86 ASN A O 1
ATOM 656 N N . GLY A 1 87 ? 4.039 9.341 6.325 1.00 96.25 87 GLY A N 1
ATOM 657 C CA . GLY A 1 87 ? 4.582 10.649 5.946 1.00 96.25 87 GLY A CA 1
ATOM 658 C C . GLY A 1 87 ? 5.464 10.643 4.693 1.00 96.25 87 GLY A C 1
ATOM 659 O O . GLY A 1 87 ? 5.635 11.695 4.086 1.00 96.25 87 GLY A O 1
ATOM 660 N N . VAL A 1 88 ? 5.978 9.484 4.266 1.00 96.00 88 VAL A N 1
ATOM 661 C CA . VAL A 1 88 ? 6.783 9.344 3.036 1.00 96.00 88 VAL A CA 1
ATOM 662 C C . VAL A 1 88 ? 6.037 8.530 1.987 1.00 96.00 88 VAL A C 1
ATOM 664 O O . VAL A 1 88 ? 5.915 8.941 0.836 1.00 96.00 88 VAL A O 1
ATOM 667 N N . SER A 1 89 ? 5.510 7.379 2.395 1.00 98.12 89 SER A N 1
ATOM 668 C CA . SER A 1 89 ? 4.747 6.482 1.538 1.00 98.12 89 SER A CA 1
ATOM 669 C C . SER A 1 89 ? 3.265 6.552 1.887 1.00 98.12 89 SER A C 1
ATOM 671 O O . SER A 1 89 ? 2.892 6.783 3.040 1.00 98.12 89 SER A O 1
ATOM 673 N N . THR A 1 90 ? 2.414 6.345 0.886 1.00 98.50 90 THR A N 1
ATOM 674 C CA . THR A 1 90 ? 0.958 6.372 1.040 1.00 98.50 90 THR A CA 1
ATOM 675 C C . THR A 1 90 ? 0.323 5.221 0.276 1.00 98.50 90 THR A C 1
ATOM 677 O O . THR A 1 90 ? 0.636 4.988 -0.889 1.00 98.50 90 THR A O 1
ATOM 680 N N . LEU A 1 91 ? -0.587 4.512 0.935 1.00 98.50 91 LEU A N 1
ATOM 681 C CA . LEU A 1 91 ? -1.398 3.447 0.365 1.00 98.50 91 LEU A CA 1
ATOM 682 C C . LEU A 1 91 ? -2.867 3.860 0.401 1.00 98.50 91 LEU A C 1
ATOM 684 O O . LEU A 1 91 ? -3.421 4.168 1.458 1.00 98.50 91 LEU A O 1
ATOM 688 N N . THR A 1 92 ? -3.513 3.809 -0.755 1.00 98.19 92 THR A N 1
ATOM 689 C CA . THR A 1 92 ? -4.955 4.001 -0.900 1.00 98.19 92 THR A CA 1
ATOM 690 C C . THR A 1 92 ? -5.562 2.692 -1.379 1.00 98.19 92 THR A C 1
ATOM 692 O O . THR A 1 92 ? -5.119 2.154 -2.388 1.00 98.19 92 THR A O 1
ATOM 695 N N . ILE A 1 93 ? -6.561 2.179 -0.660 1.00 96.88 93 ILE A N 1
ATOM 696 C CA . ILE A 1 93 ? -7.299 0.959 -1.019 1.00 96.88 93 ILE A CA 1
ATOM 697 C C . ILE A 1 93 ? -8.757 1.345 -1.267 1.00 96.88 93 ILE A C 1
ATOM 699 O O . ILE A 1 93 ? -9.374 1.997 -0.424 1.00 96.88 93 ILE A O 1
ATOM 703 N N . GLN A 1 94 ? -9.304 0.938 -2.410 1.00 95.38 94 GLN A N 1
ATOM 704 C CA . GLN A 1 94 ? -10.681 1.198 -2.831 1.00 95.38 94 GLN A CA 1
ATOM 705 C C . GLN A 1 94 ? -11.319 -0.117 -3.297 1.00 95.38 94 GLN A C 1
ATOM 707 O O . GLN A 1 94 ? -11.243 -0.507 -4.459 1.00 95.38 94 GLN A O 1
ATOM 712 N N . GLY A 1 95 ? -11.931 -0.847 -2.362 1.00 92.56 95 GLY A N 1
ATOM 713 C CA . GLY A 1 95 ? -12.500 -2.166 -2.646 1.00 92.56 95 GLY A CA 1
ATOM 714 C C . GLY A 1 95 ? -11.416 -3.192 -2.984 1.00 92.56 95 GLY A C 1
ATOM 715 O O . GLY A 1 95 ? -10.648 -3.578 -2.108 1.00 92.56 95 GLY A O 1
ATOM 716 N N . GLN A 1 96 ? -11.379 -3.645 -4.240 1.00 93.94 96 GLN A N 1
ATOM 717 C CA . GLN A 1 96 ? -10.356 -4.573 -4.747 1.00 93.94 96 GLN A CA 1
ATOM 718 C C . GLN A 1 96 ? -9.180 -3.858 -5.422 1.00 93.94 96 GLN A C 1
ATOM 720 O O . GLN A 1 96 ? -8.210 -4.517 -5.796 1.00 93.94 96 GLN A O 1
ATOM 725 N N . GLU A 1 97 ? -9.260 -2.538 -5.581 1.00 96.44 97 GLU A N 1
ATOM 726 C CA . GLU A 1 97 ? -8.218 -1.729 -6.199 1.00 96.44 97 GLU A CA 1
ATOM 727 C C . GLU A 1 97 ? -7.328 -1.073 -5.146 1.00 96.44 97 GLU A C 1
ATOM 729 O O . GLU A 1 97 ? -7.756 -0.779 -4.025 1.00 96.44 97 GLU A O 1
ATOM 734 N N . ALA A 1 98 ? -6.076 -0.821 -5.513 1.00 97.62 98 ALA A N 1
ATOM 735 C CA . ALA A 1 98 ? -5.145 -0.082 -4.684 1.00 97.62 98 ALA A CA 1
ATOM 736 C C . ALA A 1 98 ? -4.174 0.765 -5.509 1.00 97.62 98 ALA A C 1
ATOM 738 O O . ALA A 1 98 ? -3.841 0.454 -6.653 1.00 97.62 98 ALA A O 1
ATOM 739 N N . THR A 1 99 ? -3.660 1.805 -4.864 1.00 98.06 99 THR A N 1
ATOM 740 C CA . THR A 1 99 ? -2.529 2.600 -5.340 1.00 98.06 99 THR A CA 1
ATOM 741 C C . THR A 1 99 ? -1.543 2.740 -4.194 1.00 98.06 99 THR A C 1
ATOM 743 O O . THR A 1 99 ? -1.918 3.170 -3.101 1.00 98.06 99 THR A O 1
ATOM 746 N N . LEU A 1 100 ? -0.283 2.380 -4.436 1.00 98.38 100 LEU A N 1
ATOM 747 C CA . LEU A 1 100 ? 0.799 2.528 -3.464 1.00 98.38 100 LEU A CA 1
ATOM 748 C C . LEU A 1 100 ? 1.834 3.513 -4.006 1.00 98.38 100 LEU A C 1
ATOM 750 O O . LEU A 1 100 ? 2.553 3.221 -4.959 1.00 98.38 100 LEU A O 1
ATOM 754 N N . VAL A 1 101 ? 1.938 4.671 -3.368 1.00 98.25 101 VAL A N 1
ATOM 755 C CA . VAL A 1 101 ? 3.008 5.640 -3.603 1.00 98.25 101 VAL A CA 1
ATOM 756 C C . VAL A 1 101 ? 4.106 5.346 -2.592 1.00 98.25 101 VAL A C 1
ATOM 758 O O . VAL A 1 101 ? 3.945 5.614 -1.403 1.00 98.25 101 VAL A O 1
ATOM 761 N N . VAL A 1 102 ? 5.213 4.757 -3.041 1.00 96.94 102 VAL A N 1
ATOM 762 C CA . VAL A 1 102 ? 6.370 4.498 -2.175 1.00 96.94 102 VAL A CA 1
ATOM 763 C C . VAL A 1 102 ? 7.195 5.775 -2.034 1.00 96.94 102 VAL A C 1
ATOM 765 O O . VAL A 1 102 ? 7.507 6.203 -0.925 1.00 96.94 102 VAL A O 1
ATOM 768 N N . THR A 1 103 ? 7.490 6.381 -3.180 1.00 94.50 103 THR A N 1
ATOM 769 C CA . THR A 1 103 ? 7.947 7.763 -3.361 1.00 94.50 103 THR A CA 1
ATOM 770 C C . THR A 1 103 ? 7.225 8.320 -4.596 1.00 94.50 103 THR A C 1
ATOM 772 O O . THR A 1 103 ? 6.657 7.529 -5.359 1.00 94.50 103 THR A O 1
ATOM 775 N N . PRO A 1 104 ? 7.232 9.640 -4.844 1.00 91.12 104 PRO A N 1
ATOM 776 C CA . PRO A 1 104 ? 6.612 10.211 -6.044 1.00 91.12 104 PRO A CA 1
ATOM 777 C C . PRO A 1 104 ? 7.105 9.577 -7.361 1.00 91.12 104 PRO A C 1
ATOM 779 O O . PRO A 1 104 ? 6.333 9.415 -8.302 1.00 91.12 104 PRO A O 1
ATOM 782 N N . GLU A 1 105 ? 8.364 9.141 -7.411 1.00 94.50 105 GLU A N 1
ATOM 783 C CA . GLU A 1 105 ? 9.008 8.512 -8.572 1.00 94.50 105 GLU A CA 1
ATOM 784 C C . GLU A 1 105 ? 8.748 6.999 -8.653 1.00 94.50 105 GLU A C 1
ATOM 786 O O . GLU A 1 105 ? 8.872 6.399 -9.722 1.00 94.50 105 GLU A O 1
ATOM 791 N N . ASN A 1 106 ? 8.379 6.367 -7.534 1.00 94.69 106 ASN A N 1
ATOM 792 C CA . ASN A 1 106 ? 8.105 4.937 -7.435 1.00 94.69 106 ASN A CA 1
ATOM 793 C C . ASN A 1 106 ? 6.664 4.697 -6.971 1.00 94.69 106 ASN A C 1
ATOM 795 O O . ASN A 1 106 ? 6.386 4.392 -5.806 1.00 94.69 106 ASN A O 1
ATOM 799 N N . THR A 1 107 ? 5.742 4.850 -7.918 1.00 97.69 107 THR A N 1
ATOM 800 C CA . THR A 1 107 ? 4.311 4.623 -7.708 1.00 97.69 107 THR A CA 1
ATOM 801 C C . THR A 1 107 ? 3.876 3.300 -8.328 1.00 97.69 107 THR A C 1
ATOM 803 O O . THR A 1 107 ? 4.222 2.971 -9.462 1.00 97.69 107 THR A O 1
ATOM 806 N N . TYR A 1 108 ? 3.089 2.532 -7.587 1.00 97.31 108 TYR A N 1
ATOM 807 C CA . TYR A 1 108 ? 2.401 1.324 -8.015 1.00 97.31 108 TYR A CA 1
ATOM 808 C C . TYR A 1 108 ? 0.955 1.702 -8.356 1.00 97.31 108 TYR A C 1
ATOM 810 O O . TYR A 1 108 ? 0.153 1.979 -7.464 1.00 97.31 108 TYR A O 1
ATOM 818 N N . SER A 1 109 ? 0.666 1.765 -9.656 1.00 96.94 109 SER A N 1
ATOM 819 C CA . SER A 1 109 ? -0.609 2.166 -10.259 1.00 96.94 109 SER A CA 1
ATOM 820 C C . SER A 1 109 ? -1.374 0.967 -10.818 1.00 96.94 109 SER A C 1
ATOM 822 O O . SER A 1 109 ? -0.775 -0.054 -11.174 1.00 96.94 109 SER A O 1
ATOM 824 N N . GLY A 1 110 ? -2.700 1.110 -10.916 1.00 95.94 110 GLY A N 1
ATOM 825 C CA . GLY A 1 110 ? -3.576 0.105 -11.523 1.00 95.94 110 GLY A CA 1
ATOM 826 C C . GLY A 1 110 ? -3.521 -1.239 -10.802 1.00 95.94 110 GLY A C 1
ATOM 827 O O . GLY A 1 110 ? -3.503 -2.284 -11.450 1.00 95.94 110 GLY A O 1
ATOM 828 N N . CYS A 1 111 ? -3.397 -1.223 -9.473 1.00 97.31 111 CYS A N 1
ATOM 829 C CA . CYS A 1 111 ? -3.254 -2.447 -8.704 1.00 97.31 111 CYS A CA 1
ATOM 830 C C . CYS A 1 111 ? -4.611 -3.031 -8.353 1.00 97.31 111 CYS A C 1
ATOM 832 O O . CYS A 1 111 ? -5.485 -2.319 -7.869 1.00 97.31 111 CYS A O 1
ATOM 834 N N . SER A 1 112 ? -4.762 -4.338 -8.533 1.00 96.75 112 SER A N 1
ATOM 835 C CA . SER A 1 112 ? -5.975 -5.062 -8.164 1.00 96.75 112 SER A CA 1
ATOM 836 C C . SER A 1 112 ? -5.649 -6.397 -7.512 1.00 96.75 112 SER A C 1
ATOM 838 O O . SER A 1 112 ? -4.571 -6.969 -7.713 1.00 96.75 112 SER A O 1
ATOM 840 N N . VAL A 1 113 ? -6.582 -6.893 -6.703 1.00 94.25 113 VAL A N 1
ATOM 841 C CA . VAL A 1 113 ? -6.514 -8.264 -6.199 1.00 94.25 113 VAL A CA 1
ATOM 842 C C . VAL A 1 113 ? -6.687 -9.218 -7.388 1.00 94.25 113 VAL A C 1
ATOM 844 O O . VAL A 1 113 ? -7.693 -9.125 -8.095 1.00 94.25 113 VAL A O 1
ATOM 847 N N . PRO A 1 114 ? -5.728 -10.125 -7.654 1.00 87.75 114 PRO A N 1
ATOM 848 C CA . PRO A 1 114 ? -5.839 -11.047 -8.773 1.00 87.75 114 PRO A CA 1
ATOM 849 C C . PRO A 1 114 ? -7.027 -11.991 -8.563 1.00 87.75 114 PRO A C 1
ATOM 851 O O . PRO A 1 114 ? -7.302 -12.429 -7.443 1.00 87.75 114 PRO A O 1
ATOM 854 N N . ALA A 1 115 ? -7.712 -12.335 -9.654 1.00 78.50 115 ALA A N 1
ATOM 855 C CA . ALA A 1 115 ? -8.801 -13.301 -9.606 1.00 78.50 115 ALA A CA 1
ATOM 856 C C . ALA A 1 115 ? -8.313 -14.641 -9.014 1.00 78.50 115 ALA A C 1
ATOM 858 O O . ALA A 1 115 ? -7.172 -15.044 -9.274 1.00 78.50 115 ALA A O 1
ATOM 859 N N . PRO A 1 116 ? -9.158 -15.364 -8.253 1.00 69.31 116 PRO A N 1
ATOM 860 C CA . PRO A 1 116 ? -8.810 -16.689 -7.761 1.00 69.31 116 PRO A CA 1
ATOM 861 C C . PRO A 1 116 ? -8.424 -17.584 -8.938 1.00 69.31 116 PRO A C 1
ATOM 863 O O . PRO A 1 116 ? -9.214 -17.770 -9.867 1.00 69.31 116 PRO A O 1
ATOM 866 N N . VAL A 1 117 ? -7.218 -18.151 -8.905 1.00 62.72 117 VAL A N 1
ATOM 867 C CA . VAL A 1 117 ? -6.819 -19.158 -9.890 1.00 62.72 117 VAL A CA 1
ATOM 868 C C . VAL A 1 117 ? -7.688 -20.387 -9.637 1.00 62.72 117 VAL A C 1
ATOM 870 O O . VAL A 1 117 ? -7.510 -21.075 -8.630 1.00 62.72 117 VAL A O 1
ATOM 873 N N . LYS A 1 118 ? -8.669 -20.633 -10.515 1.00 52.75 118 LYS A N 1
ATOM 874 C CA . LYS A 1 118 ? -9.420 -21.892 -10.516 1.00 52.75 118 LYS A CA 1
ATOM 875 C C . LYS A 1 118 ? -8.410 -23.007 -10.786 1.00 52.75 118 LYS A C 1
ATOM 877 O O . LYS A 1 118 ? -7.775 -23.001 -11.838 1.00 52.75 118 LYS A O 1
ATOM 882 N N . LYS A 1 119 ? -8.208 -23.870 -9.793 1.00 42.09 119 LYS A N 1
ATOM 883 C CA . LYS A 1 119 ? -7.408 -25.088 -9.925 1.00 42.09 119 LYS A CA 1
ATOM 884 C C . LYS A 1 119 ? -8.193 -26.154 -10.672 1.00 42.09 119 LYS A C 1
ATOM 886 O O . LYS A 1 119 ? -9.431 -26.183 -10.485 1.00 42.09 119 LYS A O 1
#

Sequence (119 aa):
MNNLNYRWLAAGSVVMMLSACSSVKVWPFGGDEVASVPGAPANSTAYVCEKNRKFYVRMLDNGATAWVILPEREFALAKSGTSFSNGVSTLTIQGQEATLVVTPENTYSGCSVPAPVKK

Organism: Methylovorus glucosotrophus (strain SIP3-4) (NCBI:txid582744)